Protein AF-N9MHN9-F1 (afdb_monomer_lite)

Radius of gyration: 10.81 Å; chains: 1; bounding box: 26×27×23 Å

pLDDT: mean 95.46, std 5.81, range [59.94, 98.19]

Structure (mmCIF, N/CA/C/O backbone):
data_AF-N9MHN9-F1
#
_entry.id   AF-N9MHN9-F1
#
loop_
_atom_site.group_PDB
_atom_site.id
_atom_site.type_symbol
_atom_site.label_atom_id
_atom_site.label_alt_id
_atom_site.label_comp_id
_atom_site.label_asym_id
_atom_site.label_entity_id
_atom_site.label_seq_id
_atom_site.pdbx_PDB_ins_code
_atom_site.Cartn_x
_atom_site.Cartn_y
_atom_site.Cartn_z
_atom_site.occupancy
_atom_site.B_iso_or_equiv
_atom_site.auth_seq_id
_atom_site.auth_comp_id
_atom_site.auth_asym_id
_atom_site.auth_atom_id
_atom_site.pdbx_PDB_model_num
ATOM 1 N N . MET A 1 1 ? 15.854 -6.843 -7.260 1.00 59.94 1 MET A N 1
ATOM 2 C CA . MET A 1 1 ? 14.902 -7.970 -7.160 1.00 59.94 1 MET A CA 1
ATOM 3 C C . MET A 1 1 ? 13.603 -7.422 -6.608 1.00 59.94 1 MET A C 1
ATOM 5 O O . MET A 1 1 ? 13.649 -6.757 -5.580 1.00 59.94 1 MET A O 1
ATOM 9 N N . LYS A 1 2 ? 12.483 -7.632 -7.304 1.00 79.75 2 LYS A N 1
ATOM 10 C CA . LYS A 1 2 ? 11.152 -7.366 -6.745 1.00 79.75 2 LYS A CA 1
ATOM 11 C C . LYS A 1 2 ? 10.887 -8.454 -5.698 1.00 79.75 2 LYS A C 1
ATOM 13 O O . LYS A 1 2 ? 11.155 -9.622 -5.971 1.00 79.75 2 LYS A O 1
ATOM 18 N N . LYS A 1 3 ? 10.491 -8.064 -4.488 1.00 89.56 3 LYS A N 1
ATOM 19 C CA . LYS A 1 3 ? 10.229 -8.980 -3.375 1.00 89.56 3 LYS A CA 1
ATOM 20 C C . LYS A 1 3 ? 8.931 -8.554 -2.710 1.00 89.56 3 LYS A C 1
ATOM 22 O O . LYS A 1 3 ? 8.778 -7.377 -2.402 1.00 89.56 3 LYS A O 1
ATOM 27 N N . TYR A 1 4 ? 8.051 -9.523 -2.519 1.00 95.06 4 TYR A N 1
ATOM 28 C CA . TYR A 1 4 ? 6.821 -9.383 -1.758 1.00 95.06 4 TYR A CA 1
ATOM 29 C C . TYR A 1 4 ? 7.079 -9.713 -0.282 1.00 95.06 4 TYR A C 1
ATOM 31 O O . TYR A 1 4 ? 7.832 -10.645 0.022 1.00 95.06 4 TYR A O 1
ATOM 39 N N . TYR A 1 5 ? 6.457 -8.955 0.616 1.00 96.62 5 TYR A N 1
ATOM 40 C CA . TYR A 1 5 ? 6.554 -9.101 2.067 1.00 96.62 5 TYR A CA 1
ATOM 41 C C . TYR A 1 5 ? 5.147 -9.301 2.656 1.00 96.62 5 TYR A C 1
ATOM 43 O O . TYR A 1 5 ? 4.404 -8.326 2.786 1.00 96.62 5 TYR A O 1
ATOM 51 N N . PRO A 1 6 ? 4.749 -10.537 3.007 1.00 96.62 6 PRO A N 1
ATOM 52 C CA . PRO A 1 6 ? 3.425 -10.818 3.568 1.00 96.62 6 PRO A CA 1
ATOM 53 C C . PRO A 1 6 ? 3.114 -10.030 4.847 1.00 96.62 6 PRO A C 1
ATOM 55 O O . PRO A 1 6 ? 1.972 -9.668 5.098 1.00 96.62 6 PRO A O 1
ATOM 58 N N . GLU A 1 7 ? 4.130 -9.728 5.653 1.00 97.38 7 GLU A N 1
ATOM 59 C CA . GLU A 1 7 ? 3.976 -8.990 6.905 1.00 97.38 7 GLU A CA 1
ATOM 60 C C . GLU A 1 7 ? 3.533 -7.541 6.665 1.00 97.38 7 GLU A C 1
ATOM 62 O O . GLU A 1 7 ? 2.803 -6.980 7.480 1.00 97.38 7 GLU A O 1
ATOM 67 N N . LEU A 1 8 ? 3.936 -6.943 5.537 1.00 96.69 8 LEU A N 1
ATOM 68 C CA . LEU A 1 8 ? 3.503 -5.600 5.150 1.00 96.69 8 LEU A CA 1
ATOM 69 C C . LEU A 1 8 ? 2.024 -5.566 4.753 1.00 96.69 8 LEU A C 1
ATOM 71 O O . LEU A 1 8 ? 1.359 -4.571 5.034 1.00 96.69 8 LEU A O 1
ATOM 75 N N . GLU A 1 9 ? 1.502 -6.652 4.178 1.00 95.94 9 GLU A N 1
ATOM 76 C CA . GLU A 1 9 ? 0.071 -6.786 3.884 1.00 95.94 9 GLU A CA 1
ATOM 77 C C . GLU A 1 9 ? -0.737 -6.761 5.188 1.00 95.94 9 GLU A C 1
ATOM 79 O O . GLU A 1 9 ? -1.581 -5.887 5.379 1.00 95.94 9 GLU A O 1
ATOM 84 N N . SER A 1 10 ? -0.364 -7.604 6.157 1.00 97.81 10 SER A N 1
ATOM 85 C CA . SER A 1 10 ? -0.998 -7.639 7.482 1.00 97.81 10 SER A CA 1
ATOM 86 C C . SER A 1 10 ? -0.948 -6.286 8.203 1.00 97.81 10 SER A C 1
ATOM 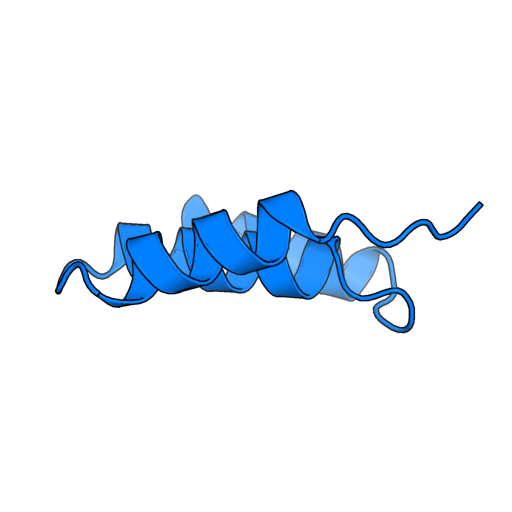88 O O . SER A 1 10 ? -1.918 -5.879 8.839 1.00 97.81 10 SER A O 1
ATOM 90 N N . VAL A 1 11 ? 0.177 -5.565 8.116 1.00 97.75 11 VAL A N 1
ATOM 91 C CA . VAL A 1 11 ? 0.296 -4.214 8.693 1.00 97.75 11 VAL A CA 1
ATOM 92 C C . VAL A 1 11 ? -0.652 -3.236 7.997 1.00 97.75 11 VAL A C 1
ATOM 94 O O . VAL A 1 11 ? -1.291 -2.429 8.674 1.00 97.75 11 VAL A O 1
ATOM 97 N N . SER A 1 12 ? -0.769 -3.301 6.667 1.00 97.56 12 SER A N 1
ATOM 98 C CA . SER A 1 12 ? -1.679 -2.435 5.914 1.00 97.56 12 SER A CA 1
ATOM 99 C C . SER A 1 12 ? -3.152 -2.689 6.254 1.00 97.56 12 SER A C 1
ATOM 101 O O . SER A 1 12 ? -3.893 -1.727 6.448 1.00 97.56 12 SER A O 1
ATOM 103 N N . ASP A 1 13 ? -3.545 -3.948 6.459 1.00 97.81 13 ASP A N 1
ATOM 104 C CA . ASP A 1 13 ? -4.911 -4.319 6.849 1.00 97.81 13 ASP A CA 1
ATOM 105 C C . ASP A 1 13 ? -5.289 -3.754 8.226 1.00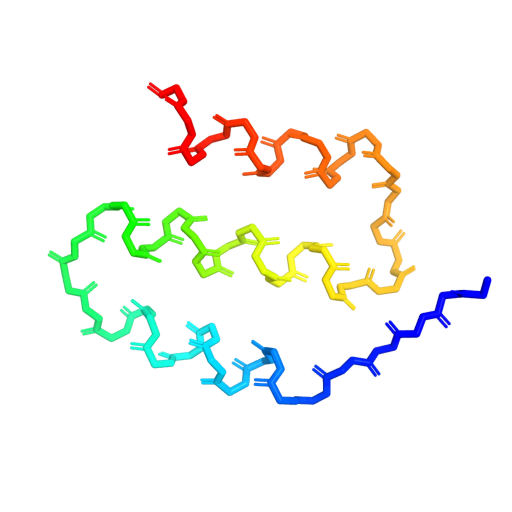 97.81 13 ASP A C 1
ATOM 107 O O . ASP A 1 13 ? -6.375 -3.199 8.417 1.00 97.81 13 ASP A O 1
ATOM 111 N N . VAL A 1 14 ? -4.370 -3.830 9.195 1.00 98.00 14 VAL A N 1
ATOM 112 C CA . VAL A 1 14 ? -4.576 -3.246 10.531 1.00 98.00 14 VAL A CA 1
ATOM 113 C C . VAL A 1 14 ? -4.710 -1.723 10.454 1.00 98.00 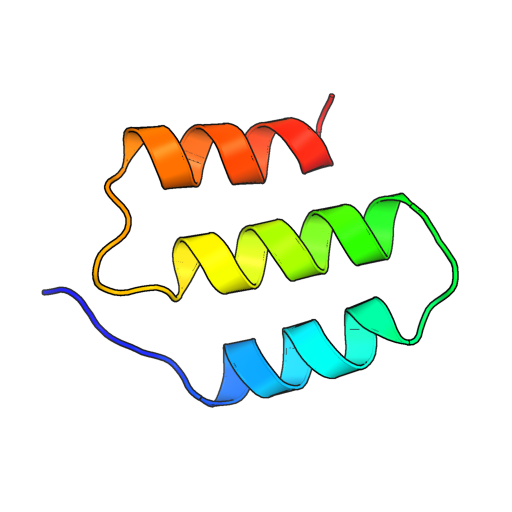14 VAL A C 1
ATOM 115 O O . VAL A 1 14 ? -5.558 -1.144 11.135 1.00 98.00 14 VAL A O 1
ATOM 118 N N . LEU A 1 15 ? -3.901 -1.061 9.622 1.00 97.69 15 LEU A N 1
ATOM 119 C CA . LEU A 1 15 ? -3.947 0.393 9.452 1.00 97.69 15 LEU A CA 1
ATOM 120 C C . LEU A 1 15 ? -5.246 0.881 8.791 1.00 97.69 15 LEU A C 1
ATOM 122 O O . LEU A 1 15 ? -5.728 1.960 9.144 1.00 97.69 15 LEU A O 1
ATOM 126 N N . GLU A 1 16 ? -5.838 0.100 7.883 1.00 95.44 16 GLU A N 1
ATOM 127 C CA . GLU A 1 16 ? -7.138 0.419 7.271 1.00 95.44 16 GLU A CA 1
ATOM 128 C C . GLU A 1 16 ? -8.308 0.369 8.249 1.00 95.44 16 GLU A C 1
ATOM 130 O O . GLU A 1 16 ? -9.287 1.097 8.078 1.00 95.44 16 GLU A O 1
ATOM 135 N N . CYS A 1 17 ? -8.204 -0.446 9.299 1.00 96.62 17 CYS A N 1
ATOM 136 C CA . CYS A 1 17 ? -9.238 -0.542 10.327 1.00 96.62 17 CYS A CA 1
ATOM 137 C C . CYS A 1 17 ? -9.327 0.723 11.198 1.00 96.62 17 CYS A C 1
ATOM 139 O O . CYS A 1 17 ? -10.304 0.910 11.924 1.00 96.62 17 CYS A O 1
ATOM 141 N N . ILE A 1 18 ? -8.314 1.593 11.149 1.00 97.19 18 ILE A N 1
ATOM 142 C CA . ILE A 1 18 ? -8.283 2.845 11.900 1.00 97.19 18 ILE A CA 1
ATOM 143 C C . ILE A 1 18 ? -8.975 3.930 11.057 1.00 97.19 18 ILE A C 1
ATOM 145 O O . ILE A 1 18 ? -8.497 4.240 9.963 1.00 97.19 18 ILE A O 1
ATOM 149 N N . PRO A 1 19 ? -10.064 4.560 11.544 1.00 95.38 19 PRO A N 1
ATOM 150 C CA . PRO A 1 19 ? -10.811 5.577 10.803 1.00 95.38 19 PRO A CA 1
ATOM 151 C C . PRO A 1 19 ? -10.093 6.937 10.841 1.00 95.38 19 PRO A C 1
ATOM 153 O O . PRO A 1 19 ? -10.633 7.939 11.308 1.00 95.38 19 PRO A O 1
ATOM 156 N N . HIS A 1 20 ? -8.846 6.969 10.374 1.00 95.69 20 HIS A N 1
ATOM 157 C CA . HIS A 1 20 ? -8.017 8.161 10.293 1.00 95.69 20 HIS A CA 1
ATOM 158 C C . HIS A 1 20 ? -7.390 8.264 8.899 1.00 95.69 20 HIS A C 1
ATOM 160 O O . HIS A 1 20 ? -6.743 7.340 8.415 1.00 95.69 20 HIS A O 1
ATOM 166 N N . HIS A 1 21 ? -7.548 9.415 8.244 1.00 94.56 21 HIS A N 1
ATOM 167 C CA . HIS A 1 21 ? -7.091 9.608 6.862 1.00 94.56 21 HIS A CA 1
ATOM 168 C C . HIS A 1 21 ? -5.602 9.259 6.675 1.00 94.56 21 HIS A C 1
ATOM 170 O O . HIS A 1 21 ? -5.229 8.585 5.722 1.00 94.56 21 HIS A O 1
ATOM 176 N N . GLN A 1 22 ? -4.749 9.649 7.626 1.00 96.00 22 GLN A N 1
ATOM 177 C CA . GLN A 1 22 ? -3.316 9.392 7.534 1.00 96.00 22 GLN A CA 1
ATOM 178 C C . GLN A 1 22 ? -2.981 7.899 7.637 1.00 96.00 22 GLN A C 1
ATOM 180 O O . GLN A 1 22 ? -2.081 7.437 6.944 1.00 96.00 22 GLN A O 1
ATOM 185 N N . THR A 1 23 ? -3.704 7.122 8.455 1.00 97.12 23 THR A N 1
ATOM 186 C CA . THR A 1 23 ? -3.455 5.675 8.566 1.00 97.12 23 THR A CA 1
ATOM 187 C C . THR A 1 23 ? -3.874 4.9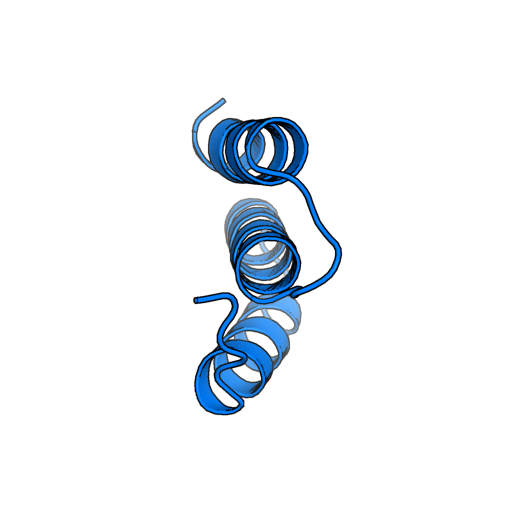57 7.290 1.00 97.12 23 THR A C 1
ATOM 189 O O . THR A 1 23 ? -3.149 4.080 6.830 1.00 97.12 23 THR A O 1
ATOM 192 N N . GLN A 1 24 ? -4.958 5.402 6.649 1.00 96.94 24 GLN A N 1
ATOM 193 C CA . GLN A 1 24 ? -5.387 4.914 5.335 1.00 96.94 24 GLN A CA 1
ATOM 194 C C . GLN A 1 24 ? -4.378 5.268 4.230 1.00 96.94 24 GLN A C 1
ATOM 196 O O . GLN A 1 24 ? -4.022 4.408 3.423 1.00 96.94 24 GLN A O 1
ATOM 201 N N . SER A 1 25 ? -3.846 6.498 4.220 1.00 97.38 25 SER A N 1
ATOM 202 C CA . SER A 1 25 ? -2.777 6.888 3.288 1.00 97.38 25 SER A CA 1
ATOM 203 C C . SER A 1 25 ? -1.522 6.030 3.469 1.00 97.38 25 SER A C 1
ATOM 205 O O . SER A 1 25 ? -0.933 5.594 2.478 1.00 97.38 25 SER A O 1
ATOM 207 N N . ILE A 1 26 ? -1.125 5.748 4.717 1.00 98.06 26 ILE A N 1
ATOM 208 C CA . ILE A 1 26 ? 0.024 4.880 5.020 1.00 98.06 26 ILE A CA 1
ATOM 209 C C . ILE A 1 26 ? -0.250 3.441 4.565 1.00 98.06 26 ILE A C 1
ATOM 211 O O . ILE A 1 26 ? 0.607 2.854 3.907 1.00 98.06 26 ILE A O 1
ATOM 215 N N . ALA A 1 27 ? -1.432 2.886 4.850 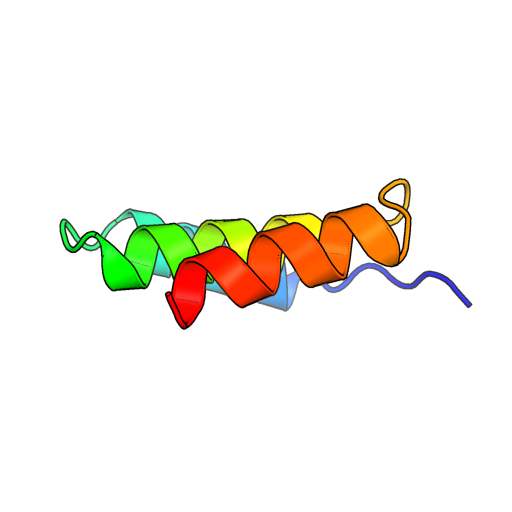1.00 98.19 27 ALA A N 1
ATOM 216 C CA . ALA A 1 27 ? -1.816 1.545 4.407 1.00 98.19 27 ALA A CA 1
ATOM 217 C C . ALA A 1 27 ? -1.716 1.406 2.880 1.00 98.19 27 ALA A C 1
ATOM 219 O O . ALA A 1 27 ? -1.071 0.488 2.372 1.00 98.19 27 ALA A O 1
ATOM 220 N N . ASN A 1 28 ? -2.265 2.376 2.145 1.00 97.88 28 ASN A N 1
ATOM 221 C CA . ASN A 1 28 ? -2.170 2.420 0.690 1.00 97.88 28 ASN A CA 1
ATOM 222 C C . ASN A 1 28 ? -0.711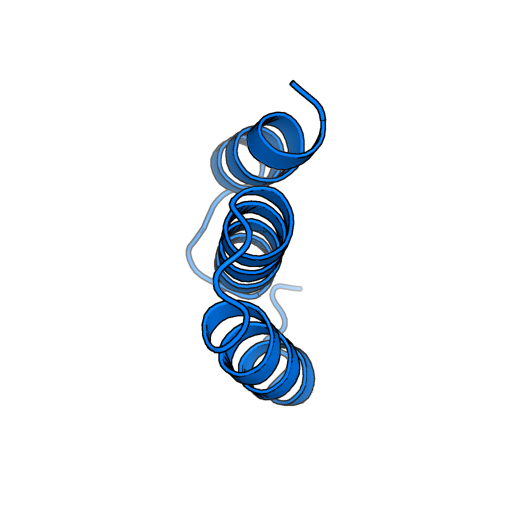 2.505 0.205 1.00 97.88 28 ASN A C 1
ATOM 224 O O . ASN A 1 28 ? -0.325 1.790 -0.718 1.00 97.88 28 ASN A O 1
ATOM 228 N N . ALA A 1 29 ? 0.116 3.355 0.822 1.00 98.00 29 ALA A N 1
ATOM 229 C CA . ALA A 1 29 ? 1.528 3.466 0.458 1.00 98.00 29 ALA A CA 1
ATOM 230 C C . ALA A 1 29 ? 2.286 2.147 0.671 1.00 98.00 29 ALA A C 1
ATOM 232 O O . ALA A 1 29 ? 3.068 1.753 -0.197 1.00 98.00 29 ALA A O 1
ATOM 233 N N . ILE A 1 30 ? 2.019 1.442 1.775 1.00 97.88 30 ILE A N 1
ATOM 234 C CA . ILE A 1 30 ? 2.596 0.123 2.057 1.00 97.88 30 ILE A CA 1
ATOM 235 C C . ILE A 1 30 ? 2.201 -0.880 0.968 1.00 97.88 30 ILE A C 1
ATOM 237 O O . ILE A 1 30 ? 3.095 -1.504 0.396 1.00 97.88 30 ILE A O 1
ATOM 241 N N . ARG A 1 31 ? 0.911 -0.984 0.616 1.00 97.69 31 ARG A N 1
ATOM 242 C CA . ARG A 1 31 ? 0.451 -1.922 -0.425 1.00 97.69 31 ARG A CA 1
ATOM 243 C C . ARG A 1 31 ? 1.082 -1.648 -1.785 1.00 97.69 31 ARG A C 1
ATOM 245 O O . ARG A 1 31 ? 1.637 -2.557 -2.392 1.00 97.69 31 ARG A O 1
ATOM 252 N N . VAL A 1 32 ? 1.093 -0.391 -2.234 1.00 97.56 32 VAL A N 1
ATOM 253 C CA . VAL A 1 32 ? 1.718 -0.014 -3.517 1.00 97.56 32 VAL A CA 1
ATOM 254 C C . VAL A 1 32 ? 3.225 -0.294 -3.510 1.00 97.56 32 VAL A C 1
ATOM 256 O O . VAL A 1 32 ? 3.797 -0.727 -4.510 1.00 97.56 32 VAL A O 1
ATOM 259 N N . CYS A 1 33 ? 3.902 -0.077 -2.380 1.00 96.75 33 CYS A N 1
ATOM 260 C CA . CYS A 1 33 ? 5.326 -0.384 -2.264 1.00 96.75 33 CYS A CA 1
ATOM 261 C C . CYS A 1 33 ? 5.610 -1.892 -2.251 1.00 96.75 33 CYS A C 1
ATOM 263 O O . CYS A 1 33 ? 6.649 -2.307 -2.779 1.00 96.75 33 CYS A O 1
ATOM 265 N N . ASN A 1 34 ? 4.704 -2.687 -1.681 1.00 97.12 34 ASN A N 1
ATOM 266 C CA . ASN A 1 34 ? 4.799 -4.142 -1.591 1.00 97.12 34 ASN A CA 1
ATOM 267 C C . ASN A 1 34 ? 4.377 -4.858 -2.884 1.00 97.12 34 ASN A C 1
ATOM 269 O O . ASN A 1 34 ? 4.797 -5.989 -3.131 1.00 97.12 34 ASN A O 1
ATOM 273 N N . ASP A 1 35 ? 3.600 -4.186 -3.733 1.00 95.94 35 ASP A N 1
ATOM 274 C CA . ASP A 1 35 ? 3.235 -4.683 -5.049 1.00 95.94 35 ASP A CA 1
ATOM 275 C C . ASP A 1 35 ? 4.484 -4.849 -5.933 1.00 95.94 35 ASP A C 1
ATOM 277 O O . ASP A 1 35 ? 5.325 -3.948 -6.100 1.00 95.94 35 ASP A O 1
ATOM 281 N N . MET A 1 36 ? 4.622 -6.057 -6.479 1.00 95.69 36 MET A N 1
ATOM 282 C CA . MET A 1 36 ? 5.713 -6.396 -7.376 1.00 95.69 36 MET A CA 1
ATOM 283 C C . MET A 1 36 ? 5.507 -5.787 -8.756 1.00 95.69 36 MET A C 1
ATOM 285 O O . MET A 1 36 ? 6.503 -5.550 -9.432 1.00 95.69 36 MET A O 1
ATOM 289 N N . ASP A 1 37 ? 4.285 -5.497 -9.184 1.00 95.75 37 ASP A N 1
ATOM 290 C CA . ASP A 1 37 ? 4.018 -4.997 -10.533 1.00 95.75 37 ASP A CA 1
ATOM 291 C C . ASP A 1 37 ? 4.129 -3.474 -10.628 1.00 95.75 37 ASP A C 1
ATOM 293 O O . ASP A 1 37 ? 4.596 -2.960 -11.647 1.00 95.75 37 ASP A O 1
ATOM 297 N N . SER A 1 38 ? 3.858 -2.767 -9.530 1.00 95.94 38 SER A N 1
ATOM 298 C CA . SER A 1 38 ? 4.049 -1.321 -9.405 1.00 95.94 38 SER A CA 1
ATOM 299 C C . SER A 1 38 ? 5.479 -0.856 -9.732 1.00 95.94 38 SER A C 1
ATOM 301 O O . SER A 1 38 ? 6.478 -1.368 -9.211 1.00 95.94 38 SER A O 1
ATOM 303 N N . ASP A 1 39 ? 5.581 0.171 -10.579 1.00 96.44 39 ASP A N 1
ATOM 304 C CA . ASP A 1 39 ? 6.835 0.856 -10.900 1.00 96.44 39 ASP A CA 1
ATOM 305 C C . ASP A 1 39 ? 7.251 1.866 -9.806 1.00 96.44 39 ASP A C 1
ATOM 307 O O . ASP A 1 39 ? 6.488 2.206 -8.900 1.00 96.44 39 ASP A O 1
ATOM 311 N N . ASN A 1 40 ? 8.487 2.368 -9.885 1.00 96.06 40 ASN A N 1
ATOM 312 C CA . ASN A 1 40 ? 9.031 3.279 -8.873 1.00 96.06 40 ASN A CA 1
ATOM 313 C C . ASN A 1 40 ? 8.316 4.638 -8.817 1.00 96.06 40 ASN A C 1
ATOM 315 O O . ASN A 1 40 ? 8.220 5.213 -7.736 1.00 96.06 40 ASN A O 1
ATOM 319 N N . VAL A 1 41 ? 7.821 5.160 -9.943 1.00 97.94 41 VAL A N 1
ATOM 320 C CA . VAL A 1 41 ? 7.082 6.431 -9.979 1.00 97.94 41 VAL A CA 1
ATOM 321 C C . VAL A 1 41 ? 5.757 6.264 -9.245 1.00 97.94 41 VAL A C 1
ATOM 323 O O . VAL A 1 41 ? 5.439 7.067 -8.371 1.00 97.94 41 VAL A O 1
ATOM 326 N N . THR A 1 42 ? 5.041 5.171 -9.510 1.00 98.00 42 THR A N 1
ATOM 327 C CA . THR A 1 42 ? 3.798 4.817 -8.815 1.00 98.00 42 THR A CA 1
ATOM 328 C C . THR A 1 42 ? 4.017 4.689 -7.301 1.00 98.00 42 THR A C 1
ATOM 330 O O . THR A 1 42 ? 3.255 5.256 -6.511 1.00 98.00 42 THR A O 1
ATOM 333 N N . LYS A 1 43 ? 5.115 4.045 -6.878 1.00 97.19 43 LYS A N 1
ATOM 334 C CA . LYS A 1 43 ? 5.507 3.945 -5.459 1.00 97.19 43 LYS A CA 1
ATOM 335 C C . LYS A 1 43 ? 5.783 5.309 -4.829 1.00 97.19 43 LYS A C 1
ATOM 337 O O . LYS A 1 43 ? 5.263 5.600 -3.753 1.00 97.19 43 LYS A O 1
ATOM 342 N N . VAL A 1 44 ? 6.535 6.176 -5.509 1.00 97.88 44 VAL A N 1
ATOM 343 C CA . VAL A 1 44 ? 6.810 7.544 -5.036 1.00 97.88 44 VAL A CA 1
ATOM 344 C C . VAL A 1 44 ? 5.518 8.352 -4.907 1.00 97.88 44 VAL A C 1
ATOM 346 O O . VAL A 1 44 ? 5.309 9.001 -3.884 1.00 97.88 44 VAL A O 1
ATOM 349 N N . CYS A 1 45 ? 4.613 8.278 -5.887 1.00 97.94 45 CYS A N 1
ATOM 350 C CA . CYS A 1 45 ? 3.320 8.956 -5.817 1.00 97.94 45 CYS A CA 1
ATOM 351 C C . CYS A 1 45 ? 2.482 8.494 -4.616 1.00 97.94 45 CYS A C 1
ATOM 353 O O . CYS A 1 45 ? 1.837 9.323 -3.978 1.00 97.94 45 CYS A O 1
ATOM 355 N N . ALA A 1 46 ? 2.491 7.200 -4.285 1.00 97.38 46 ALA A N 1
ATOM 356 C CA . ALA A 1 46 ? 1.775 6.685 -3.120 1.00 97.38 46 ALA A CA 1
ATOM 357 C C . ALA A 1 46 ? 2.373 7.191 -1.796 1.00 97.38 46 ALA A C 1
ATOM 359 O O . ALA A 1 46 ? 1.621 7.586 -0.908 1.00 97.38 46 ALA A O 1
ATOM 360 N N . VAL A 1 47 ? 3.704 7.255 -1.687 1.00 97.62 47 VAL A N 1
ATOM 361 C CA . VAL A 1 47 ? 4.395 7.808 -0.508 1.00 97.62 47 VAL A CA 1
ATOM 362 C C . VAL A 1 47 ? 4.137 9.310 -0.353 1.00 97.62 47 VAL A C 1
ATOM 364 O O . VAL A 1 47 ? 3.904 9.776 0.759 1.00 97.62 47 VAL A O 1
ATOM 367 N N . LEU A 1 48 ? 4.113 10.079 -1.446 1.00 97.62 48 LEU A N 1
ATOM 368 C CA . LEU A 1 48 ? 3.852 11.523 -1.385 1.00 97.62 48 LEU A CA 1
ATOM 369 C C . LEU A 1 48 ? 2.467 11.857 -0.809 1.00 97.62 48 LEU A C 1
ATOM 371 O O . LEU A 1 48 ? 2.349 12.842 -0.091 1.00 97.62 48 LEU A O 1
ATOM 375 N N . LYS A 1 49 ? 1.452 11.012 -1.033 1.00 95.00 49 LYS A N 1
ATOM 376 C CA . LYS A 1 49 ? 0.104 11.164 -0.441 1.00 95.00 49 LYS A CA 1
ATOM 377 C C . LYS A 1 49 ? 0.057 10.987 1.084 1.00 95.00 49 LYS A C 1
ATOM 379 O O . LYS A 1 49 ? -0.985 11.209 1.691 1.00 95.00 49 LYS A O 1
ATOM 384 N N . VAL A 1 50 ? 1.139 10.509 1.697 1.00 95.88 50 VAL A N 1
ATOM 385 C CA . VAL A 1 50 ? 1.272 10.417 3.160 1.00 95.88 50 VAL A CA 1
ATOM 386 C C . VAL A 1 50 ? 1.829 11.718 3.748 1.00 95.88 50 VAL A C 1
ATOM 388 O O . VAL A 1 50 ? 1.592 12.008 4.918 1.00 95.88 50 VAL A O 1
ATOM 391 N N . ILE A 1 51 ? 2.600 12.469 2.955 1.00 92.19 51 ILE A N 1
ATOM 392 C CA . ILE A 1 51 ? 3.367 13.646 3.389 1.00 92.19 51 ILE A CA 1
ATOM 393 C C . ILE A 1 51 ? 2.612 14.946 3.087 1.00 92.19 51 ILE A C 1
ATOM 395 O O . ILE A 1 51 ? 2.680 15.883 3.882 1.00 92.19 51 ILE A O 1
ATOM 399 N N . LEU A 1 52 ? 1.963 15.003 1.922 1.00 88.00 52 LEU A N 1
ATOM 400 C CA . LEU A 1 52 ? 1.194 16.144 1.418 1.00 88.00 52 LEU A CA 1
ATOM 401 C C . LEU A 1 52 ? -0.259 16.075 1.889 1.00 88.00 52 LEU A C 1
ATOM 403 O O . LEU A 1 52 ? -0.788 17.150 2.245 1.00 88.00 52 LEU A O 1
#

Sequence (52 aa):
MKKYYPELESVSDVLECIPHHQTQSIANAIRVCNDMDSDNVTKVCAVLKVIL

Organism: NCBI:txid70346

Foldseek 3Di:
DQAADVVLLVCLVVLVVDPDPLSPLVSQLSVLSRDSVHDPVSSVVSVVSNVD

Secondary structure (DSSP, 8-state):
-----HHHHHHHHHHHTS--HHHHHHHHHHHHHH-SS--HHHHHHHHHHHH-